Protein AF-A0A519SW32-F1 (afdb_monomer_lite)

Foldseek 3Di:
DDKDFPDFDADPVRHTFKTKIKDADPPLVVFAFVVNVFVVLLVVVVPAALLQKWKWFAASVGDIDTQGHRPPRDSTGDDPCCPVPVPDDPVVVRVVSHGTRMMMMMGGD

Structure (mmCIF, N/CA/C/O backbone):
data_AF-A0A519SW32-F1
#
_entry.id   AF-A0A519SW32-F1
#
loop_
_atom_site.group_PDB
_atom_site.id
_atom_site.type_symbol
_atom_site.label_atom_id
_atom_site.label_alt_id
_atom_site.label_comp_id
_atom_site.label_asym_id
_atom_site.label_entity_id
_atom_site.label_seq_id
_atom_site.pdbx_PDB_ins_code
_atom_site.Cartn_x
_atom_site.Cartn_y
_atom_site.Cartn_z
_atom_site.occupancy
_atom_site.B_iso_or_equiv
_atom_site.auth_seq_id
_atom_site.auth_comp_id
_atom_site.auth_asym_id
_atom_site.auth_atom_id
_atom_site.pdbx_PDB_model_num
ATOM 1 N N . MET A 1 1 ? 10.092 -9.403 1.590 1.00 59.50 1 MET A N 1
ATOM 2 C CA . MET A 1 1 ? 9.939 -8.049 2.171 1.00 59.50 1 MET A CA 1
ATOM 3 C C . MET A 1 1 ? 9.986 -8.173 3.688 1.00 59.50 1 MET A C 1
ATOM 5 O O . MET A 1 1 ? 9.428 -9.136 4.188 1.00 59.50 1 MET A O 1
ATOM 9 N N . ASN A 1 2 ? 10.632 -7.254 4.416 1.00 58.31 2 ASN A N 1
ATOM 10 C CA . ASN A 1 2 ? 10.431 -7.155 5.868 1.00 58.31 2 ASN A CA 1
ATOM 11 C C . ASN A 1 2 ? 9.398 -6.055 6.116 1.00 58.31 2 ASN A C 1
ATOM 13 O O . ASN A 1 2 ? 9.709 -4.880 5.932 1.00 58.31 2 ASN A O 1
ATOM 17 N N . ALA A 1 3 ? 8.172 -6.441 6.468 1.00 60.28 3 ALA A N 1
ATOM 18 C CA . ALA A 1 3 ? 7.144 -5.512 6.921 1.00 60.28 3 ALA A CA 1
ATOM 19 C C . ALA A 1 3 ? 7.232 -5.387 8.443 1.00 60.28 3 ALA A C 1
ATOM 21 O O . ALA A 1 3 ? 7.204 -6.390 9.153 1.00 60.28 3 ALA A O 1
ATOM 22 N N . GLN A 1 4 ? 7.356 -4.164 8.947 1.00 69.81 4 GLN A N 1
ATOM 23 C CA . GLN A 1 4 ? 7.332 -3.879 10.379 1.00 69.81 4 GLN A CA 1
ATOM 24 C C . GLN A 1 4 ? 6.176 -2.932 10.686 1.00 69.81 4 GLN A C 1
ATOM 26 O O . GLN A 1 4 ? 5.896 -2.006 9.925 1.00 69.81 4 GLN A O 1
ATOM 31 N N . THR A 1 5 ? 5.489 -3.165 11.805 1.00 70.81 5 THR A N 1
ATOM 32 C CA . THR A 1 5 ? 4.546 -2.173 12.332 1.00 70.81 5 THR A CA 1
ATOM 33 C C . THR A 1 5 ? 5.374 -1.048 12.933 1.00 70.81 5 THR A C 1
ATOM 35 O O . THR A 1 5 ? 6.159 -1.288 13.844 1.00 70.81 5 THR A O 1
ATOM 38 N N . VAL A 1 6 ? 5.230 0.160 12.397 1.00 69.31 6 VAL A N 1
ATOM 39 C CA . VAL A 1 6 ? 6.065 1.308 12.783 1.00 69.31 6 VAL A CA 1
ATOM 40 C C . VAL A 1 6 ? 5.310 2.253 13.708 1.00 69.31 6 VAL A C 1
ATOM 42 O O . VAL A 1 6 ? 5.921 2.961 14.505 1.00 69.31 6 VAL A O 1
ATOM 45 N N . LYS A 1 7 ? 3.974 2.273 13.634 1.00 75.44 7 LYS A N 1
ATOM 46 C CA . LYS A 1 7 ? 3.168 3.147 14.486 1.00 75.44 7 LYS A CA 1
ATOM 47 C C . LYS A 1 7 ? 1.789 2.571 14.762 1.00 75.44 7 LYS A C 1
ATOM 49 O O . LYS A 1 7 ? 1.101 2.128 13.847 1.00 75.44 7 LYS A O 1
ATOM 54 N N . GLU A 1 8 ? 1.364 2.677 16.013 1.00 81.94 8 GLU A N 1
ATOM 55 C CA . GLU A 1 8 ? -0.008 2.439 16.450 1.00 81.94 8 GLU A CA 1
ATOM 56 C C . GLU A 1 8 ? -0.532 3.715 17.107 1.00 81.94 8 GLU A C 1
ATOM 58 O O . GLU A 1 8 ? 0.146 4.322 17.937 1.00 81.94 8 GLU A O 1
ATOM 63 N N . ILE A 1 9 ? -1.722 4.160 16.713 1.00 76.38 9 ILE A N 1
ATOM 64 C CA . ILE A 1 9 ? -2.367 5.345 17.283 1.00 76.38 9 ILE A CA 1
ATOM 65 C C . ILE A 1 9 ? -3.653 4.886 17.947 1.00 76.38 9 ILE A C 1
ATOM 67 O O . ILE A 1 9 ? -4.507 4.291 17.292 1.00 76.38 9 ILE A O 1
ATOM 71 N N . LYS A 1 10 ? -3.785 5.177 19.242 1.00 79.69 10 LYS A N 1
ATOM 72 C CA . LYS A 1 10 ? -4.953 4.831 20.054 1.00 79.69 10 LYS A CA 1
ATOM 73 C C . LYS A 1 10 ? -5.837 6.053 20.304 1.00 79.69 10 LYS A C 1
ATOM 75 O O . LYS A 1 10 ? -5.362 7.189 20.272 1.00 79.69 10 LYS A O 1
ATOM 80 N N . ASN A 1 11 ? -7.127 5.837 20.534 1.00 74.19 11 ASN A N 1
ATOM 81 C CA . ASN A 1 11 ? -8.045 6.882 20.976 1.00 74.19 11 ASN A CA 1
ATOM 82 C C . ASN A 1 11 ? -7.900 7.149 22.492 1.00 74.19 11 ASN A C 1
ATOM 84 O O . ASN A 1 11 ? -7.153 6.467 23.194 1.00 74.19 11 ASN A O 1
ATOM 88 N N . LYS A 1 12 ? -8.640 8.135 23.019 1.00 71.44 12 LYS A N 1
ATOM 89 C CA . LYS A 1 12 ? -8.612 8.495 24.453 1.00 71.44 12 LYS A CA 1
ATOM 90 C C . LYS A 1 12 ? -9.066 7.363 25.394 1.00 71.44 12 LYS A C 1
ATOM 92 O O . LYS A 1 12 ? -8.832 7.463 26.591 1.00 71.44 12 LYS A O 1
ATOM 97 N N . ARG A 1 13 ? -9.716 6.318 24.867 1.00 72.31 13 ARG A N 1
ATOM 98 C CA . ARG A 1 13 ? -10.173 5.121 25.596 1.00 72.31 13 ARG A CA 1
ATOM 99 C C . ARG A 1 13 ? -9.187 3.948 25.491 1.00 72.31 13 ARG A C 1
ATOM 101 O O . ARG A 1 13 ? -9.442 2.897 26.059 1.00 72.31 13 ARG A O 1
ATOM 108 N N . GLY A 1 14 ? -8.062 4.125 24.793 1.00 69.50 14 GLY A N 1
ATOM 109 C CA . GLY A 1 14 ? -7.040 3.091 24.610 1.00 69.50 14 GLY A CA 1
ATOM 110 C C . GLY A 1 14 ? -7.289 2.140 23.435 1.00 69.50 14 GLY A C 1
ATOM 111 O O . GLY A 1 14 ? -6.486 1.232 23.223 1.00 69.50 14 GLY A O 1
ATOM 112 N N . GLU A 1 15 ? -8.342 2.355 22.643 1.00 75.50 15 GLU A N 1
ATOM 113 C CA . GLU A 1 15 ? -8.667 1.529 21.475 1.00 75.50 15 GLU A CA 1
ATOM 114 C C . GLU A 1 15 ? -7.795 1.934 20.283 1.00 75.50 15 GLU A C 1
ATOM 116 O O . GLU A 1 15 ? -7.556 3.122 20.048 1.00 75.50 15 GLU A O 1
ATOM 121 N N . LEU A 1 16 ? -7.306 0.952 19.528 1.00 72.94 16 LEU A N 1
ATOM 122 C CA . LEU A 1 16 ? -6.515 1.166 18.316 1.00 72.94 16 LEU A CA 1
ATOM 123 C C . LEU A 1 16 ? -7.377 1.860 17.252 1.00 72.94 16 LEU A C 1
ATOM 125 O O . LEU A 1 16 ? -8.410 1.336 16.868 1.00 72.94 16 LEU A O 1
ATOM 129 N N . LYS A 1 17 ? -6.938 3.037 16.797 1.00 77.19 17 LYS A N 1
ATOM 130 C CA . LYS A 1 17 ? -7.609 3.873 15.786 1.00 77.19 17 LYS A CA 1
ATOM 131 C C . LYS A 1 17 ? -6.880 3.856 14.443 1.00 77.19 17 LYS A C 1
ATOM 133 O O . LYS A 1 17 ? -7.484 4.055 13.396 1.00 77.19 17 LYS A O 1
ATOM 138 N N . MET A 1 18 ? -5.555 3.707 14.460 1.00 76.50 18 MET A N 1
ATOM 139 C CA . MET A 1 18 ? -4.765 3.554 13.237 1.00 76.50 18 MET A CA 1
ATOM 140 C C . MET A 1 18 ? -3.549 2.666 13.462 1.00 76.50 18 MET A C 1
ATOM 142 O O . MET A 1 18 ? -2.900 2.746 14.509 1.00 76.50 18 MET A O 1
ATOM 146 N N . LYS A 1 19 ? -3.190 1.901 12.433 1.00 78.56 19 LYS A N 1
ATOM 147 C CA . LYS A 1 19 ? -1.963 1.110 12.357 1.00 78.56 19 LYS A CA 1
ATOM 148 C C . LYS A 1 19 ? -1.183 1.478 11.098 1.00 78.56 19 LYS A C 1
ATOM 150 O O . LYS A 1 19 ? -1.743 1.486 10.008 1.00 78.56 19 LYS A O 1
ATOM 155 N N . VAL A 1 20 ? 0.107 1.773 11.246 1.00 76.81 20 VAL A N 1
ATOM 156 C CA . VAL A 1 20 ? 1.024 2.047 10.132 1.00 76.81 20 VAL A CA 1
ATOM 157 C C . VAL A 1 20 ? 2.027 0.910 10.026 1.00 76.81 20 VAL A C 1
ATOM 159 O O . VAL A 1 20 ? 2.803 0.657 10.953 1.00 76.81 20 VAL A O 1
ATOM 162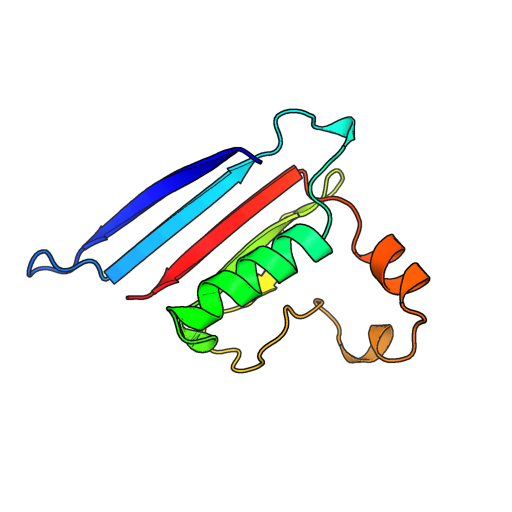 N N . VAL A 1 21 ? 2.022 0.242 8.880 1.00 77.38 21 VAL A N 1
ATOM 163 C CA . VAL A 1 21 ? 2.967 -0.810 8.514 1.00 77.38 21 VAL A CA 1
ATOM 164 C C . VAL A 1 21 ? 3.889 -0.265 7.436 1.00 77.38 21 VAL A C 1
ATOM 166 O O . VAL A 1 21 ? 3.428 0.295 6.444 1.00 77.38 21 VAL A O 1
ATOM 169 N N . GLN A 1 22 ? 5.195 -0.430 7.618 1.00 75.12 22 GLN A N 1
ATOM 170 C CA . GLN A 1 22 ? 6.188 -0.046 6.625 1.00 75.12 22 GLN A CA 1
ATOM 171 C C . GLN A 1 22 ? 6.925 -1.286 6.137 1.00 75.12 22 GLN A C 1
ATOM 173 O O . GLN A 1 22 ? 7.457 -2.068 6.928 1.00 75.12 22 GLN A O 1
ATOM 178 N N . GLY A 1 23 ? 6.950 -1.457 4.820 1.00 72.19 23 GLY A N 1
ATOM 179 C CA . GLY A 1 23 ? 7.752 -2.460 4.140 1.00 72.19 23 GLY A CA 1
ATOM 180 C C . GLY A 1 23 ? 8.923 -1.782 3.447 1.00 72.19 23 GLY A C 1
ATOM 181 O O . GLY A 1 23 ? 8.728 -0.885 2.628 1.00 72.19 23 GLY A O 1
ATOM 182 N N . THR A 1 24 ? 10.146 -2.201 3.755 1.00 64.56 24 THR A N 1
ATOM 183 C CA . THR A 1 24 ? 11.339 -1.777 3.012 1.00 64.56 24 THR A CA 1
ATOM 184 C C . THR A 1 24 ? 12.004 -2.987 2.379 1.00 64.56 24 THR A C 1
ATOM 186 O O . THR A 1 24 ? 12.116 -4.062 2.986 1.00 64.56 24 THR A O 1
ATOM 189 N N . ASN A 1 25 ? 12.438 -2.841 1.126 1.00 65.44 25 ASN A N 1
ATOM 190 C CA . ASN A 1 25 ? 13.262 -3.865 0.512 1.00 65.44 25 ASN A CA 1
ATOM 191 C C . ASN A 1 25 ? 14.724 -3.669 0.930 1.00 65.44 25 ASN A C 1
ATOM 193 O O . ASN A 1 25 ? 15.314 -2.618 0.696 1.00 65.44 25 ASN A O 1
ATOM 197 N N . ARG A 1 26 ? 15.330 -4.703 1.525 1.00 60.12 26 ARG A N 1
ATOM 198 C CA . ARG A 1 26 ? 16.765 -4.700 1.850 1.00 60.12 26 ARG A CA 1
ATOM 199 C C . ARG A 1 26 ? 17.642 -4.752 0.596 1.00 60.12 26 ARG A C 1
ATOM 201 O O . ARG A 1 26 ? 18.770 -4.275 0.634 1.00 60.12 26 ARG A O 1
ATOM 208 N N . ASN A 1 27 ? 17.140 -5.312 -0.508 1.00 63.84 27 ASN A N 1
ATOM 209 C CA . ASN A 1 27 ? 17.845 -5.336 -1.785 1.00 63.84 27 ASN A CA 1
ATOM 210 C C . ASN A 1 27 ? 17.278 -4.268 -2.725 1.00 63.84 27 ASN A C 1
ATOM 212 O O . ASN A 1 27 ? 16.382 -4.530 -3.528 1.00 63.84 27 ASN A O 1
ATOM 216 N N . VAL A 1 28 ? 17.843 -3.065 -2.617 1.00 59.06 28 VAL A N 1
ATOM 217 C CA . VAL A 1 28 ? 17.462 -1.873 -3.392 1.00 59.06 28 VAL A CA 1
ATOM 218 C C . VAL A 1 28 ? 17.396 -2.165 -4.894 1.00 59.06 28 VAL A C 1
ATOM 220 O O . VAL A 1 28 ? 16.469 -1.726 -5.557 1.00 59.06 28 VAL A O 1
ATOM 223 N N . LYS A 1 29 ? 18.308 -2.990 -5.426 1.00 60.72 29 LYS A N 1
ATOM 224 C CA . LYS A 1 29 ? 18.376 -3.303 -6.864 1.00 60.72 29 LYS A CA 1
ATOM 225 C C . LYS A 1 29 ? 17.218 -4.165 -7.376 1.00 60.72 29 LYS A C 1
ATOM 227 O O . LYS A 1 29 ? 16.989 -4.196 -8.578 1.00 60.72 29 LYS A O 1
ATOM 232 N N . LYS A 1 30 ? 16.514 -4.895 -6.500 1.00 66.69 30 LYS A N 1
ATOM 233 C CA . LYS A 1 30 ? 15.380 -5.747 -6.901 1.00 66.69 30 LYS A CA 1
ATOM 234 C C . LYS A 1 30 ? 14.027 -5.052 -6.768 1.00 66.69 30 LYS A C 1
ATOM 236 O O . LYS A 1 30 ? 13.127 -5.423 -7.514 1.00 66.69 30 LYS A O 1
ATOM 241 N N . GLY A 1 31 ? 13.901 -4.073 -5.863 1.00 71.00 31 GLY A N 1
ATOM 242 C CA . GLY A 1 31 ? 12.645 -3.379 -5.554 1.00 71.00 31 GLY A CA 1
ATOM 243 C C . GLY A 1 31 ? 11.485 -4.312 -5.174 1.00 71.00 31 GLY A C 1
ATOM 244 O O . GLY A 1 31 ? 11.664 -5.520 -5.037 1.00 71.00 31 GLY A O 1
ATOM 245 N N . ILE A 1 32 ? 10.324 -3.743 -4.886 1.00 77.94 32 ILE A N 1
ATOM 246 C CA . ILE A 1 32 ? 9.066 -4.447 -4.621 1.00 77.94 32 ILE A CA 1
ATOM 247 C C . ILE A 1 32 ? 8.221 -4.267 -5.874 1.00 77.94 32 ILE A C 1
ATOM 249 O O . ILE A 1 32 ? 8.018 -3.131 -6.298 1.00 77.94 32 ILE A O 1
ATOM 253 N N . ASP A 1 33 ? 7.777 -5.361 -6.476 1.00 79.81 33 ASP A N 1
ATOM 254 C CA . ASP A 1 33 ? 6.930 -5.304 -7.663 1.00 79.81 33 ASP A CA 1
ATOM 255 C C . ASP A 1 33 ? 5.503 -4.898 -7.267 1.00 79.81 33 ASP A C 1
ATOM 257 O O . ASP A 1 33 ? 5.048 -5.204 -6.160 1.00 79.81 33 ASP A O 1
ATOM 261 N N . PHE A 1 34 ? 4.796 -4.193 -8.151 1.00 78.88 34 PHE A N 1
ATOM 262 C CA . PHE A 1 34 ? 3.427 -3.740 -7.882 1.00 78.88 34 PHE A CA 1
ATOM 263 C C . PHE A 1 34 ? 2.482 -4.890 -7.549 1.00 78.88 34 PHE A C 1
ATOM 265 O O . PHE A 1 34 ? 1.711 -4.770 -6.601 1.00 78.88 34 PHE A O 1
ATOM 272 N N . ASP A 1 35 ? 2.603 -6.016 -8.255 1.00 77.38 35 ASP A N 1
ATOM 273 C CA . ASP A 1 35 ? 1.816 -7.224 -7.990 1.00 77.38 35 ASP A CA 1
ATOM 274 C C . ASP A 1 35 ? 1.947 -7.671 -6.531 1.00 77.38 35 ASP A C 1
ATOM 276 O O . ASP A 1 35 ? 0.947 -7.927 -5.877 1.00 77.38 35 ASP A O 1
ATOM 280 N N . THR A 1 36 ? 3.154 -7.626 -5.955 1.00 80.25 36 THR A N 1
ATOM 281 C CA . THR A 1 36 ? 3.359 -7.955 -4.534 1.00 80.25 36 THR A CA 1
ATOM 282 C C . THR A 1 36 ? 2.614 -6.995 -3.600 1.00 80.25 36 THR A C 1
ATOM 284 O O . THR A 1 36 ? 2.140 -7.396 -2.539 1.00 80.25 36 THR A O 1
ATOM 287 N N . ILE A 1 37 ? 2.525 -5.712 -3.959 1.00 82.00 37 ILE A N 1
ATOM 288 C CA . ILE A 1 37 ? 1.779 -4.714 -3.178 1.00 82.00 37 ILE A CA 1
ATOM 289 C C . ILE A 1 37 ? 0.274 -4.940 -3.344 1.00 82.00 37 ILE A C 1
ATOM 291 O O . ILE A 1 37 ? -0.473 -4.783 -2.380 1.00 82.00 37 ILE A O 1
ATOM 295 N N . ASN A 1 38 ? -0.170 -5.314 -4.545 1.00 81.44 38 ASN A N 1
ATOM 296 C CA . ASN A 1 38 ? -1.564 -5.615 -4.824 1.00 81.44 38 ASN A CA 1
ATOM 297 C C . ASN A 1 38 ? -2.025 -6.891 -4.111 1.00 81.44 38 ASN A C 1
ATOM 299 O O . ASN A 1 38 ? -3.085 -6.863 -3.499 1.00 81.44 38 ASN A O 1
ATOM 303 N N . ASP A 1 39 ? -1.223 -7.954 -4.100 1.00 82.19 39 ASP A N 1
ATOM 304 C CA . ASP A 1 39 ? -1.509 -9.182 -3.350 1.00 82.19 39 ASP A CA 1
ATOM 305 C C . ASP A 1 39 ? -1.660 -8.877 -1.855 1.00 82.19 39 ASP A C 1
ATOM 307 O O . ASP A 1 39 ? -2.664 -9.226 -1.238 1.00 82.19 39 ASP A O 1
ATOM 311 N N . LEU A 1 40 ? -0.726 -8.103 -1.290 1.00 82.00 40 LEU A N 1
ATOM 312 C CA . LEU A 1 40 ? -0.820 -7.638 0.095 1.00 82.00 40 LEU A CA 1
ATOM 313 C C . LEU A 1 40 ? -2.073 -6.785 0.339 1.00 82.00 40 LEU A C 1
ATOM 315 O O . LEU A 1 40 ? -2.665 -6.839 1.414 1.00 82.00 40 LEU A O 1
ATOM 319 N N . TYR A 1 41 ? -2.478 -5.971 -0.636 1.00 83.69 41 TYR A N 1
ATOM 320 C CA . TYR A 1 41 ? -3.712 -5.202 -0.544 1.00 83.69 41 TYR A CA 1
ATOM 321 C C . TYR A 1 41 ? -4.946 -6.113 -0.535 1.00 83.69 41 TYR A C 1
ATOM 323 O O . TYR A 1 41 ? -5.808 -5.914 0.317 1.00 83.69 41 TYR A O 1
ATOM 331 N N . GLN A 1 42 ? -5.004 -7.136 -1.394 1.00 84.25 42 GLN A N 1
ATOM 332 C CA . GLN A 1 42 ? -6.088 -8.126 -1.392 1.00 84.25 42 GLN A CA 1
ATOM 333 C C . GLN A 1 42 ? -6.168 -8.875 -0.053 1.00 84.25 42 GLN A C 1
ATOM 335 O O . GLN A 1 42 ? -7.249 -8.986 0.516 1.00 84.25 42 GLN A O 1
ATOM 340 N N . GLU A 1 43 ? -5.033 -9.289 0.518 1.00 84.69 43 GLU A N 1
ATOM 341 C CA . GLU A 1 43 ? -4.992 -9.912 1.852 1.00 84.69 43 GLU A CA 1
ATOM 342 C C . GLU A 1 43 ? -5.532 -8.983 2.956 1.00 84.69 43 GLU A C 1
ATOM 344 O O . GLU A 1 43 ? -6.143 -9.427 3.931 1.00 84.69 43 GLU A O 1
ATOM 349 N N . LEU A 1 44 ? -5.309 -7.670 2.834 1.00 84.12 44 LEU A N 1
ATOM 350 C CA . LEU A 1 44 ? -5.841 -6.688 3.781 1.00 84.12 44 LEU A CA 1
ATOM 351 C C . LEU A 1 44 ? -7.347 -6.471 3.606 1.00 84.12 44 LEU A C 1
ATOM 353 O O . LEU A 1 44 ? -8.019 -6.197 4.602 1.00 84.12 44 LEU A O 1
ATOM 357 N N . LEU A 1 45 ? -7.879 -6.624 2.391 1.00 84.00 45 LEU A N 1
ATOM 358 C CA . LEU A 1 45 ? -9.314 -6.519 2.113 1.00 84.00 45 LEU A CA 1
ATOM 359 C C . LEU A 1 45 ? -10.141 -7.640 2.753 1.00 84.00 45 LEU A C 1
ATOM 361 O O . LEU A 1 45 ? -11.322 -7.442 3.026 1.00 84.00 45 LEU A O 1
ATOM 365 N N . GLU A 1 46 ? -9.530 -8.777 3.091 1.00 86.06 46 GLU A N 1
ATOM 366 C CA . GLU A 1 46 ? -10.200 -9.826 3.873 1.00 86.06 46 GLU A CA 1
ATOM 367 C C . GLU A 1 46 ? -10.535 -9.380 5.308 1.00 86.06 46 GLU A C 1
ATOM 369 O O . GLU A 1 46 ? -11.392 -9.969 5.967 1.00 86.06 46 GLU A O 1
ATOM 374 N N . LYS A 1 47 ? -9.835 -8.358 5.821 1.00 85.06 47 LYS A N 1
ATOM 375 C CA . LYS A 1 47 ? -9.906 -7.925 7.228 1.00 85.06 47 LYS A CA 1
ATOM 376 C C . LYS A 1 47 ? -10.399 -6.496 7.403 1.00 85.06 47 LYS A C 1
ATOM 378 O O . LYS A 1 47 ? -10.930 -6.165 8.461 1.00 85.06 47 LYS A O 1
ATOM 383 N N . TYR A 1 48 ? -10.190 -5.650 6.402 1.00 85.88 48 TYR A N 1
ATOM 384 C CA . TYR A 1 48 ? -10.439 -4.216 6.461 1.00 85.88 48 TYR A CA 1
ATOM 385 C C . TYR A 1 48 ? -11.188 -3.757 5.221 1.00 85.88 48 TYR A C 1
ATOM 387 O O . TYR A 1 48 ? -11.040 -4.325 4.142 1.00 85.88 48 TYR A O 1
ATOM 395 N N . LYS A 1 49 ? -11.969 -2.685 5.351 1.00 84.56 49 LYS A N 1
ATOM 396 C CA . LYS A 1 49 ? -12.665 -2.129 4.195 1.00 84.56 49 LYS A CA 1
ATOM 397 C C . LYS A 1 49 ? -11.687 -1.359 3.300 1.00 84.56 49 LYS A C 1
ATOM 399 O O . LYS A 1 49 ? -10.768 -0.719 3.818 1.00 84.56 49 LYS A O 1
ATOM 404 N N . PRO A 1 50 ? -11.912 -1.320 1.973 1.00 82.38 50 PRO A N 1
ATOM 405 C CA . PRO A 1 50 ? -11.088 -0.542 1.046 1.00 82.38 50 PRO A CA 1
ATOM 406 C C . PRO A 1 50 ? -10.897 0.924 1.463 1.00 82.38 50 PRO A C 1
ATOM 408 O O . PRO A 1 50 ? -9.818 1.484 1.281 1.00 82.38 50 PRO A O 1
ATOM 411 N N . GLU A 1 51 ? -11.939 1.529 2.034 1.00 83.44 51 GLU A N 1
ATOM 412 C CA . GLU A 1 51 ? -11.990 2.927 2.472 1.00 83.44 51 GLU A CA 1
ATOM 413 C C . GLU A 1 51 ? -11.111 3.243 3.692 1.00 83.44 51 GLU A C 1
ATOM 415 O O . GLU A 1 51 ? -10.709 4.397 3.871 1.00 83.44 51 GLU A O 1
ATOM 420 N N . ASP A 1 52 ? -10.762 2.223 4.479 1.00 84.75 52 ASP A N 1
ATOM 421 C CA . ASP A 1 52 ? -9.928 2.333 5.677 1.00 84.75 52 ASP A CA 1
ATOM 422 C C . ASP A 1 52 ? -8.430 2.196 5.374 1.00 84.75 52 ASP A C 1
ATOM 424 O O . ASP A 1 52 ? -7.585 2.401 6.250 1.00 84.75 52 ASP A O 1
ATOM 428 N N . LEU A 1 53 ? -8.085 1.859 4.130 1.00 85.06 53 LEU A N 1
ATOM 429 C CA . LEU A 1 53 ? -6.724 1.571 3.706 1.00 85.06 53 LEU A CA 1
ATOM 430 C C . LEU A 1 53 ? -6.139 2.737 2.907 1.00 85.06 53 LEU A C 1
ATOM 432 O O . LEU A 1 53 ? -6.733 3.260 1.968 1.00 85.06 53 LEU A O 1
ATOM 436 N N . THR A 1 54 ? -4.925 3.139 3.266 1.00 86.31 54 THR A N 1
ATOM 437 C CA . THR A 1 54 ? -4.103 4.076 2.492 1.00 86.31 54 THR A CA 1
ATOM 438 C C . THR A 1 54 ? -2.750 3.441 2.228 1.00 86.31 54 THR A C 1
ATOM 440 O O . THR A 1 54 ? -2.091 2.990 3.163 1.00 86.31 54 THR A O 1
ATOM 443 N N . ILE A 1 55 ? -2.319 3.423 0.969 1.00 87.12 55 ILE A N 1
ATOM 444 C CA . ILE A 1 55 ? -1.040 2.848 0.550 1.00 87.12 55 ILE A CA 1
ATOM 445 C C . ILE A 1 55 ? -0.246 3.906 -0.198 1.00 87.12 55 ILE A C 1
ATOM 447 O O . ILE A 1 55 ? -0.678 4.419 -1.230 1.00 87.12 55 ILE A O 1
ATOM 451 N N . ILE A 1 56 ? 0.937 4.202 0.327 1.00 85.31 56 ILE A N 1
ATOM 452 C CA . ILE A 1 56 ? 1.913 5.111 -0.264 1.00 85.31 56 ILE A CA 1
ATOM 453 C C . ILE A 1 56 ? 3.158 4.293 -0.586 1.00 85.31 56 ILE A C 1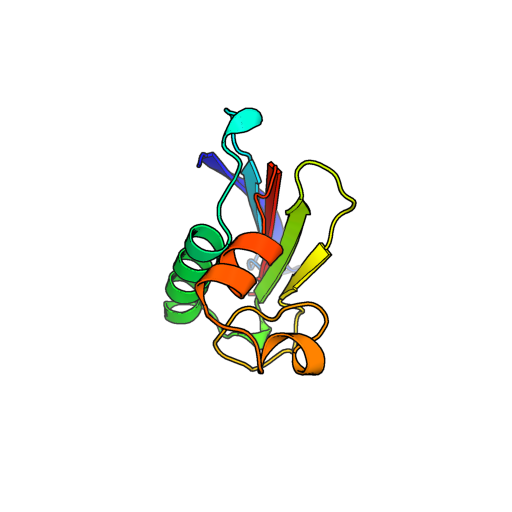
ATOM 455 O O . ILE A 1 56 ? 3.641 3.540 0.257 1.00 85.31 56 ILE A O 1
ATOM 459 N N . ALA A 1 57 ? 3.696 4.440 -1.789 1.00 84.12 57 ALA A N 1
ATOM 460 C CA . ALA A 1 57 ? 4.899 3.748 -2.226 1.00 84.12 57 ALA A CA 1
ATOM 461 C C . ALA A 1 57 ? 5.957 4.744 -2.697 1.00 84.12 57 ALA A C 1
ATOM 463 O O . ALA A 1 57 ? 5.635 5.813 -3.210 1.00 84.12 57 ALA A O 1
ATOM 464 N N . LYS A 1 58 ? 7.234 4.399 -2.531 1.00 82.31 58 LYS A N 1
ATOM 465 C CA . LYS A 1 58 ? 8.357 5.154 -3.090 1.00 82.31 58 LYS A CA 1
ATOM 466 C C . LYS A 1 58 ? 8.966 4.358 -4.243 1.00 82.31 58 LYS A C 1
ATOM 468 O O . LYS A 1 58 ? 9.547 3.306 -3.972 1.00 82.31 58 LYS A O 1
ATOM 473 N N . PRO A 1 59 ? 8.854 4.811 -5.500 1.00 80.75 59 PRO A N 1
ATOM 474 C CA . PRO A 1 59 ? 9.591 4.232 -6.621 1.00 80.75 59 PRO A CA 1
ATOM 475 C C . PRO A 1 59 ? 11.102 4.320 -6.377 1.00 80.75 59 PRO A C 1
ATOM 477 O O . PRO A 1 59 ? 11.554 5.188 -5.628 1.00 80.75 59 PRO A O 1
ATOM 480 N N . LEU A 1 60 ? 11.889 3.444 -7.004 1.00 73.31 60 LEU A N 1
ATOM 481 C CA . LEU A 1 60 ? 13.353 3.465 -6.858 1.00 73.31 60 LEU A CA 1
ATOM 482 C C . LEU A 1 60 ? 13.979 4.818 -7.239 1.00 73.31 60 LEU A C 1
ATOM 484 O O . LEU A 1 60 ? 14.857 5.295 -6.523 1.00 73.31 60 LEU A O 1
ATOM 488 N N . ASP A 1 61 ? 13.449 5.463 -8.278 1.00 71.12 61 ASP A N 1
ATOM 489 C CA . ASP A 1 61 ? 14.015 6.686 -8.862 1.00 71.12 61 ASP A CA 1
ATOM 490 C C . ASP A 1 61 ? 13.127 7.926 -8.644 1.00 71.12 61 ASP A C 1
ATOM 492 O O . ASP A 1 61 ? 13.236 8.917 -9.364 1.00 71.12 61 ASP A O 1
ATOM 496 N N . GLY A 1 62 ? 12.197 7.876 -7.682 1.00 69.88 62 GLY A N 1
ATOM 497 C CA . GLY A 1 62 ? 11.102 8.844 -7.610 1.00 69.88 62 GLY A CA 1
ATO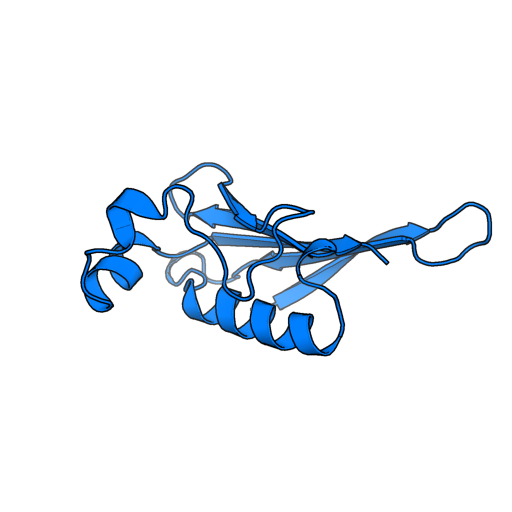M 498 C C . GLY A 1 62 ? 10.715 9.335 -6.219 1.00 69.88 62 GLY A C 1
ATOM 499 O O . GLY A 1 62 ? 11.186 8.875 -5.173 1.00 69.88 62 GLY A O 1
ATOM 500 N N . ASN A 1 63 ? 9.792 10.294 -6.235 1.00 74.25 63 ASN A N 1
ATOM 501 C CA . ASN A 1 63 ? 9.089 10.770 -5.052 1.00 74.25 63 ASN A CA 1
ATOM 502 C C . ASN A 1 63 ? 7.981 9.793 -4.647 1.00 74.25 63 ASN A C 1
ATOM 504 O O . ASN A 1 63 ? 7.544 8.962 -5.440 1.00 74.25 63 ASN A O 1
ATOM 508 N N . PHE A 1 64 ? 7.522 9.898 -3.400 1.00 79.06 64 PHE A N 1
ATOM 509 C CA . PHE A 1 64 ? 6.404 9.095 -2.914 1.00 79.06 64 PHE A CA 1
ATOM 510 C C . PHE A 1 64 ? 5.151 9.307 -3.773 1.00 79.06 64 PHE A C 1
ATOM 512 O O . PHE A 1 64 ? 4.789 10.440 -4.085 1.00 79.06 64 PHE A O 1
ATOM 519 N N . ILE A 1 65 ? 4.475 8.208 -4.099 1.00 79.06 65 ILE A N 1
ATOM 520 C CA . ILE A 1 65 ? 3.201 8.182 -4.812 1.00 79.06 65 ILE A CA 1
ATOM 521 C C . ILE A 1 65 ? 2.145 7.479 -3.963 1.00 79.06 65 ILE A C 1
ATOM 523 O O . ILE A 1 65 ? 2.451 6.561 -3.202 1.00 79.06 65 ILE A O 1
ATOM 527 N N . THR A 1 66 ? 0.891 7.899 -4.097 1.00 81.12 66 THR A N 1
ATOM 528 C CA . THR A 1 66 ? -0.239 7.241 -3.429 1.00 81.12 66 THR A CA 1
ATOM 529 C C . THR A 1 66 ? -0.838 6.206 -4.376 1.00 81.12 66 THR A C 1
ATOM 531 O O . THR A 1 66 ? -1.314 6.568 -5.446 1.00 81.12 66 THR A O 1
ATOM 534 N N . LEU A 1 67 ? -0.810 4.932 -3.981 1.00 80.75 67 LEU A N 1
ATOM 535 C CA . LEU A 1 67 ? -1.427 3.811 -4.708 1.00 80.75 67 LEU A CA 1
ATOM 536 C C . LEU A 1 67 ? -2.878 3.562 -4.259 1.00 80.75 67 LEU A C 1
ATOM 538 O O . LEU A 1 67 ? -3.697 3.010 -4.992 1.00 80.75 67 LEU A O 1
ATOM 542 N N . LYS A 1 68 ? -3.202 3.968 -3.026 1.00 83.12 68 LYS A N 1
ATOM 543 C CA . LYS A 1 68 ? -4.544 3.891 -2.442 1.00 83.12 68 LYS A CA 1
ATOM 544 C C . LYS A 1 68 ? -4.745 5.048 -1.474 1.00 83.12 68 LYS A C 1
ATOM 546 O O . LYS A 1 68 ? -3.923 5.232 -0.580 1.00 83.12 68 LYS A O 1
ATOM 551 N N . SER A 1 69 ? -5.835 5.792 -1.621 1.00 78.44 69 SER A N 1
ATOM 552 C CA . SER A 1 69 ? -6.249 6.831 -0.676 1.00 78.44 69 SER A CA 1
ATOM 553 C C . SER A 1 69 ? -7.419 6.360 0.187 1.00 78.44 69 SER A C 1
ATOM 555 O O . SER A 1 69 ? -8.292 5.633 -0.296 1.00 78.44 69 SER A O 1
ATOM 557 N N . ALA A 1 70 ? -7.481 6.848 1.428 1.00 68.19 70 ALA A N 1
ATOM 558 C CA . ALA A 1 70 ? -8.659 6.696 2.276 1.00 68.19 70 ALA A CA 1
ATOM 559 C C . ALA A 1 70 ? -9.914 7.210 1.549 1.00 68.19 70 ALA A C 1
ATOM 561 O O . ALA A 1 70 ? -9.884 8.267 0.915 1.00 68.19 70 ALA A O 1
ATOM 562 N N . GLY A 1 71 ? -11.004 6.447 1.617 1.00 63.81 71 GLY A N 1
ATOM 563 C CA . GLY A 1 71 ? -12.267 6.760 0.936 1.00 63.81 71 GLY A CA 1
ATOM 564 C C . GLY A 1 71 ? -12.359 6.339 -0.536 1.00 63.81 71 GLY A C 1
ATOM 565 O O . GLY A 1 71 ? -13.426 6.474 -1.131 1.00 63.81 71 GLY A O 1
ATOM 566 N N . TYR A 1 72 ? -11.299 5.791 -1.143 1.00 71.81 72 TYR A N 1
ATOM 567 C CA . TYR A 1 72 ? -11.459 5.118 -2.432 1.00 71.81 72 TYR A CA 1
ATOM 568 C C . TYR A 1 72 ? -12.050 3.717 -2.207 1.00 71.81 72 TYR A C 1
ATOM 570 O O . TYR A 1 72 ? -11.411 2.858 -1.605 1.00 71.81 72 TYR A O 1
ATOM 578 N N . ALA A 1 73 ? -13.262 3.474 -2.705 1.00 71.94 73 ALA A N 1
ATOM 579 C CA . ALA A 1 73 ? -13.999 2.233 -2.453 1.00 71.94 73 ALA A CA 1
ATOM 580 C C . ALA A 1 73 ? -13.620 1.052 -3.365 1.00 71.94 73 ALA A C 1
ATOM 582 O O . ALA A 1 73 ? -14.078 -0.050 -3.112 1.00 71.94 73 ALA A O 1
ATOM 583 N N . GLY A 1 74 ? -12.821 1.255 -4.420 1.00 72.19 74 GLY A N 1
ATOM 584 C CA . GLY A 1 74 ? -12.546 0.171 -5.369 1.00 72.19 74 GLY A CA 1
ATOM 585 C C . GLY A 1 74 ? -11.607 -0.901 -4.823 1.00 72.19 74 GLY A C 1
ATOM 586 O O . GLY A 1 74 ? -10.706 -0.611 -4.034 1.00 72.19 74 GLY A O 1
ATOM 587 N N . ASP A 1 75 ? -11.813 -2.125 -5.292 1.00 65.50 75 ASP A N 1
ATOM 588 C CA . ASP A 1 75 ? -11.197 -3.334 -4.734 1.00 65.50 75 ASP A CA 1
ATOM 589 C C . ASP A 1 75 ? -9.785 -3.600 -5.267 1.00 65.50 75 ASP A C 1
ATOM 591 O O . ASP A 1 75 ? -9.096 -4.502 -4.805 1.00 65.50 75 ASP A O 1
ATOM 595 N N . THR A 1 76 ? -9.313 -2.800 -6.220 1.00 67.69 76 THR A N 1
ATOM 596 C CA . THR A 1 76 ? -7.962 -2.890 -6.786 1.00 67.69 76 THR A CA 1
ATOM 597 C C . THR A 1 76 ? -7.157 -1.636 -6.470 1.00 67.69 76 THR A C 1
ATOM 599 O O . THR A 1 76 ? -7.713 -0.539 -6.367 1.00 67.69 76 THR A O 1
ATOM 602 N N . LEU A 1 77 ? -5.832 -1.766 -6.339 1.00 74.12 77 LEU A N 1
ATOM 603 C CA . LEU A 1 77 ? -4.964 -0.590 -6.247 1.00 74.12 77 LEU A CA 1
ATOM 604 C C . LEU A 1 77 ? -5.075 0.243 -7.523 1.00 74.12 77 LEU A C 1
ATOM 606 O O . LEU A 1 77 ? -5.042 -0.292 -8.632 1.00 74.12 77 LEU A O 1
ATOM 610 N N . LYS A 1 78 ? -5.203 1.562 -7.362 1.00 63.34 78 LYS A N 1
ATOM 611 C CA . LYS A 1 78 ? -5.275 2.481 -8.494 1.00 63.34 78 LYS A CA 1
ATOM 612 C C . LYS A 1 78 ? -3.892 2.977 -8.873 1.00 63.34 78 LYS A C 1
ATOM 614 O O . LYS A 1 78 ? -3.061 3.296 -8.026 1.00 63.34 78 LYS A O 1
ATOM 619 N N . TYR A 1 79 ? -3.701 3.142 -10.175 1.00 56.69 79 TYR A N 1
ATOM 620 C CA . TYR A 1 79 ? -2.736 4.105 -10.681 1.00 56.69 79 TYR A CA 1
ATOM 621 C C . TYR A 1 79 ? -3.197 5.534 -10.410 1.00 56.69 79 TYR A C 1
ATOM 623 O O . TYR A 1 79 ? -4.392 5.805 -10.319 1.00 56.69 79 TYR A O 1
ATOM 631 N N . ALA A 1 80 ? -2.251 6.468 -10.429 1.00 46.91 80 ALA A N 1
ATOM 632 C CA . ALA A 1 80 ? -2.546 7.896 -10.444 1.00 46.91 80 ALA A CA 1
ATOM 633 C C . ALA A 1 80 ? -3.331 8.377 -11.694 1.00 46.91 80 ALA A C 1
ATOM 635 O O . ALA A 1 80 ? -3.691 9.546 -11.736 1.00 46.91 80 ALA A O 1
ATOM 636 N N . ASP A 1 81 ? -3.625 7.525 -12.692 1.00 45.34 81 ASP A N 1
ATOM 637 C CA . ASP A 1 81 ? -4.340 7.928 -13.917 1.00 45.34 81 ASP A CA 1
ATOM 638 C C . ASP A 1 81 ? -5.031 6.744 -14.642 1.00 45.34 81 ASP A C 1
ATOM 640 O O . ASP A 1 81 ? -4.571 6.250 -15.668 1.00 45.34 81 ASP A O 1
ATOM 644 N N . GLU A 1 82 ? -6.137 6.223 -14.102 1.00 46.09 82 GLU A N 1
ATOM 645 C CA . GLU A 1 82 ? -6.876 5.080 -14.689 1.00 46.09 82 GLU A CA 1
ATOM 646 C C . GLU A 1 82 ? -7.265 5.252 -16.173 1.00 46.09 82 GLU A C 1
ATOM 648 O O . GLU A 1 82 ? -7.350 4.258 -16.904 1.00 46.09 82 GLU A O 1
ATOM 653 N N . SER A 1 83 ? -7.471 6.487 -16.641 1.00 52.53 83 SER A N 1
ATOM 654 C CA . SER A 1 83 ? -7.851 6.778 -18.029 1.00 52.53 83 SER A CA 1
ATOM 655 C C . SER A 1 83 ? -6.779 6.352 -19.024 1.00 52.53 83 SER A C 1
ATOM 657 O O . SER A 1 83 ? -7.085 5.679 -20.006 1.00 52.53 83 SER A O 1
ATOM 659 N N . TYR A 1 84 ? -5.520 6.696 -18.759 1.00 50.62 84 TYR A N 1
ATOM 660 C CA . TYR A 1 84 ? -4.421 6.420 -19.679 1.00 50.62 84 TYR A CA 1
ATOM 661 C C . TYR A 1 84 ? -4.073 4.924 -19.725 1.00 50.62 84 TYR A C 1
ATOM 663 O O . TYR A 1 84 ? -3.866 4.350 -20.796 1.00 50.62 84 TYR A O 1
ATOM 671 N N . TYR A 1 85 ? -4.069 4.260 -18.566 1.00 53.53 85 TYR A N 1
ATOM 672 C CA . TYR A 1 85 ? -3.582 2.883 -18.465 1.00 53.53 85 TYR A CA 1
A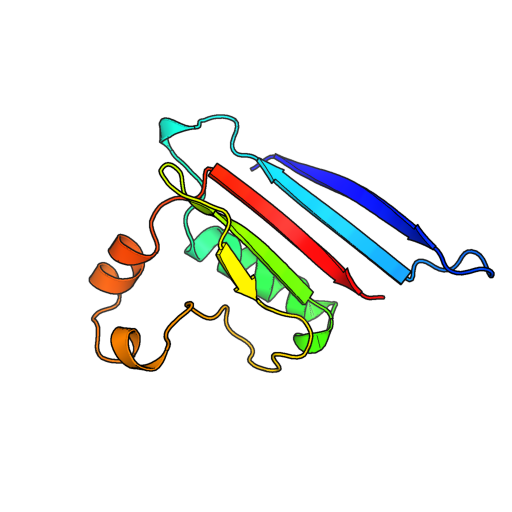TOM 673 C C . TYR A 1 85 ? -4.626 1.829 -18.816 1.00 53.53 85 TYR A C 1
ATOM 675 O O . TYR A 1 85 ? -4.233 0.739 -19.213 1.00 53.53 85 TYR A O 1
ATOM 683 N N . SER A 1 86 ? -5.931 2.097 -18.704 1.00 56.91 86 SER A N 1
ATOM 684 C CA . SER A 1 86 ? -6.979 1.095 -18.981 1.00 56.91 86 SER A CA 1
ATOM 685 C C . SER A 1 86 ? -6.809 0.408 -20.348 1.00 56.91 86 SER A C 1
ATOM 687 O O . SER A 1 86 ? -6.914 -0.819 -20.425 1.00 56.91 86 SER A O 1
ATOM 689 N N . SER A 1 87 ? -6.404 1.169 -21.370 1.00 63.31 87 SER A N 1
ATOM 690 C CA . SER A 1 87 ? -6.163 0.715 -22.749 1.00 63.31 87 SER A CA 1
ATOM 691 C C . SER A 1 87 ? -4.880 -0.104 -22.977 1.00 63.31 87 SER A C 1
ATOM 693 O O . SER A 1 87 ? -4.726 -0.712 -24.036 1.00 63.31 87 SER A O 1
ATOM 695 N N . LEU A 1 88 ? -3.952 -0.148 -22.012 1.00 59.66 88 LEU A N 1
ATOM 696 C CA . LEU A 1 88 ? -2.636 -0.760 -22.215 1.00 59.66 88 LEU A CA 1
ATOM 697 C C . LEU A 1 88 ? -2.621 -2.280 -21.933 1.00 59.66 88 LEU A C 1
ATOM 699 O O . LEU A 1 88 ? -3.294 -2.751 -21.006 1.00 59.66 88 LEU A O 1
ATOM 703 N N . PRO A 1 89 ? -1.812 -3.067 -22.671 1.00 62.81 89 PRO A N 1
ATOM 704 C CA . PRO A 1 89 ? -1.546 -4.472 -22.359 1.00 62.81 89 PRO A CA 1
ATOM 705 C C . PRO A 1 89 ? -0.929 -4.656 -20.966 1.00 62.81 89 PRO A C 1
ATOM 707 O O . PRO A 1 89 ? -0.149 -3.816 -20.515 1.00 62.81 89 PRO A O 1
ATOM 710 N N . LYS A 1 90 ? -1.219 -5.790 -20.308 1.00 62.31 90 LYS A N 1
ATOM 711 C CA . LYS A 1 90 ? -0.733 -6.105 -18.950 1.00 62.31 90 LYS A CA 1
ATOM 712 C C . LYS A 1 90 ? 0.789 -5.946 -18.809 1.00 62.31 90 LYS A C 1
ATOM 714 O O . LYS A 1 90 ? 1.231 -5.199 -17.957 1.00 62.31 90 LYS A O 1
ATOM 719 N N . GLN A 1 91 ? 1.583 -6.513 -19.718 1.00 59.50 91 GLN A N 1
ATOM 720 C CA . GLN A 1 91 ? 3.052 -6.394 -19.677 1.00 59.50 91 GLN A CA 1
ATOM 721 C C . GLN A 1 91 ? 3.564 -4.945 -19.718 1.00 59.50 91 GLN A C 1
ATOM 723 O O . GLN A 1 91 ? 4.582 -4.630 -19.106 1.00 59.50 91 GLN A O 1
ATOM 728 N N . ILE A 1 92 ? 2.864 -4.055 -20.428 1.00 58.44 92 ILE A N 1
ATOM 729 C CA . ILE A 1 92 ? 3.217 -2.633 -20.484 1.00 58.44 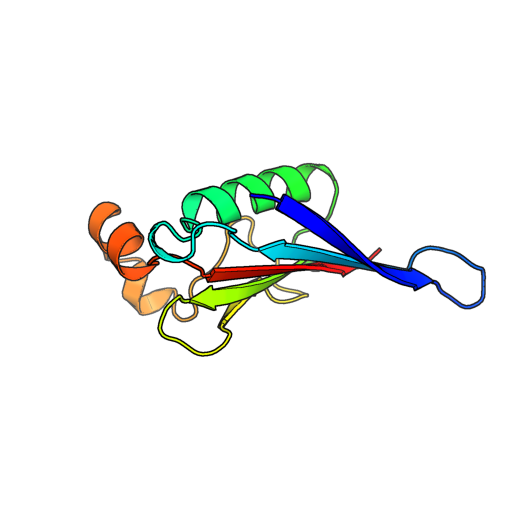92 ILE A CA 1
ATOM 730 C C . ILE A 1 92 ? 2.828 -1.948 -19.172 1.00 58.44 92 ILE A C 1
ATOM 732 O O . ILE A 1 92 ? 3.609 -1.157 -18.653 1.00 58.44 92 ILE A O 1
ATOM 736 N N . LYS A 1 93 ? 1.669 -2.291 -18.595 1.00 59.69 93 LYS A N 1
ATOM 737 C CA . LYS A 1 93 ? 1.266 -1.828 -17.257 1.00 59.69 93 LYS A CA 1
ATOM 738 C C . LYS A 1 93 ? 2.293 -2.245 -16.207 1.00 59.69 93 LYS A C 1
ATOM 740 O O . LYS A 1 93 ? 2.794 -1.380 -15.504 1.00 59.69 93 LYS A O 1
ATOM 745 N N . ASP A 1 94 ? 2.680 -3.516 -16.181 1.00 57.94 94 ASP A N 1
ATOM 746 C CA . ASP A 1 94 ? 3.648 -4.063 -15.225 1.00 57.94 94 ASP A CA 1
ATOM 747 C C . ASP A 1 94 ? 5.012 -3.353 -15.351 1.00 57.94 94 ASP A C 1
ATOM 749 O O . ASP A 1 94 ? 5.639 -2.989 -14.355 1.00 57.94 94 ASP A O 1
ATOM 753 N N . SER A 1 95 ? 5.448 -3.062 -16.584 1.00 57.34 95 SER A N 1
ATOM 754 C CA . SER A 1 95 ? 6.676 -2.297 -16.841 1.00 57.34 95 SER A CA 1
ATOM 755 C C . SER A 1 95 ? 6.578 -0.830 -16.416 1.00 57.34 95 SER A C 1
ATOM 757 O O . SER A 1 95 ? 7.587 -0.248 -16.020 1.00 57.34 95 SER A O 1
ATOM 759 N N . LEU A 1 96 ? 5.400 -0.213 -16.528 1.00 58.19 96 LEU A N 1
ATOM 760 C CA . LEU A 1 96 ? 5.164 1.174 -16.122 1.00 58.19 96 LEU A CA 1
ATOM 761 C C . LEU A 1 96 ? 4.960 1.291 -14.607 1.00 58.19 96 LEU A C 1
ATOM 763 O O . LEU A 1 96 ? 5.168 2.369 -14.046 1.00 58.19 96 LEU A O 1
ATOM 767 N N . GLN A 1 97 ? 4.517 0.218 -13.942 1.00 66.56 97 GLN A N 1
ATOM 768 C CA . GLN A 1 97 ? 4.284 0.199 -12.492 1.00 66.56 97 GLN A CA 1
ATOM 769 C C . GLN A 1 97 ? 5.605 0.164 -11.739 1.00 66.56 97 GLN A C 1
ATOM 771 O O . GLN A 1 97 ? 5.710 0.686 -10.629 1.00 66.56 97 GLN A O 1
ATOM 776 N N . GLY A 1 98 ? 6.643 -0.334 -12.407 1.00 66.38 98 GLY A N 1
ATOM 777 C CA . GLY A 1 98 ? 8.007 -0.256 -11.940 1.00 66.38 98 GLY A CA 1
ATOM 778 C C . GLY A 1 98 ? 8.212 -1.014 -10.635 1.00 66.38 98 GLY A C 1
ATOM 779 O O . GLY A 1 98 ? 7.426 -1.860 -10.210 1.00 66.38 98 GLY A O 1
ATOM 780 N N . LYS A 1 99 ? 9.340 -0.710 -10.007 1.00 74.94 99 LYS A N 1
ATOM 781 C CA . LYS A 1 99 ? 9.802 -1.336 -8.775 1.00 74.94 99 LYS A CA 1
ATOM 782 C C . LYS A 1 99 ? 9.851 -0.287 -7.673 1.00 74.94 99 LYS A C 1
ATOM 784 O O . LYS A 1 99 ? 10.406 0.799 -7.853 1.00 74.94 99 LYS A O 1
ATOM 789 N N . TYR A 1 100 ? 9.303 -0.627 -6.513 1.00 77.94 100 TYR A N 1
ATOM 790 C CA . TYR A 1 100 ? 9.240 0.268 -5.363 1.00 77.94 100 TYR A CA 1
ATOM 791 C C . TYR A 1 100 ? 10.351 -0.036 -4.363 1.00 77.94 100 TYR A C 1
ATOM 793 O O . TYR A 1 100 ? 10.614 -1.182 -4.007 1.00 77.94 100 TYR A O 1
ATOM 801 N N . TYR A 1 101 ? 11.015 1.004 -3.878 1.00 77.06 101 TYR A N 1
ATOM 802 C CA . TYR A 1 101 ? 11.988 0.908 -2.800 1.00 77.06 101 TYR A CA 1
ATOM 803 C C . TYR A 1 101 ? 11.319 0.573 -1.459 1.00 77.06 101 TYR A C 1
ATOM 805 O O . TYR A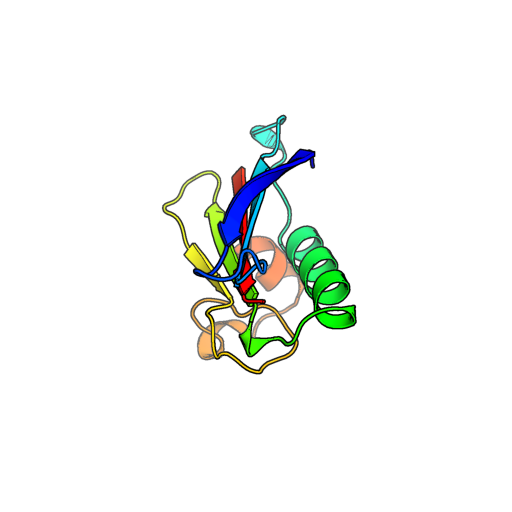 1 101 ? 11.790 -0.277 -0.694 1.00 77.06 101 TYR A O 1
ATOM 813 N N . SER A 1 102 ? 10.214 1.259 -1.172 1.00 81.62 102 SER A N 1
ATOM 814 C CA . SER A 1 102 ? 9.484 1.132 0.082 1.00 81.62 102 SER A CA 1
ATOM 815 C C . SER A 1 102 ? 7.991 1.346 -0.106 1.00 81.62 102 SER A C 1
ATOM 817 O O . SER A 1 102 ? 7.554 2.020 -1.040 1.00 81.62 102 SER A O 1
ATOM 819 N N . ILE A 1 103 ? 7.222 0.783 0.820 1.00 85.44 103 ILE A N 1
ATOM 820 C CA . ILE A 1 103 ? 5.781 0.971 0.930 1.00 85.44 103 ILE A CA 1
ATOM 821 C C . ILE A 1 103 ? 5.413 1.325 2.368 1.00 85.44 103 ILE A C 1
ATOM 823 O O . ILE A 1 103 ? 6.032 0.849 3.323 1.00 85.44 103 ILE A O 1
ATOM 827 N N . GLN A 1 104 ? 4.385 2.146 2.516 1.00 86.00 104 GLN A N 1
ATOM 828 C CA . GLN A 1 104 ? 3.748 2.473 3.777 1.00 86.00 104 GLN A CA 1
ATOM 829 C C . GLN A 1 104 ? 2.250 2.240 3.630 1.00 86.00 104 GLN A C 1
ATOM 831 O O . GLN A 1 104 ? 1.593 2.856 2.793 1.00 86.00 104 GLN A O 1
ATOM 836 N N . ILE A 1 105 ? 1.719 1.371 4.479 1.00 85.44 105 ILE A N 1
ATOM 837 C CA . ILE A 1 105 ? 0.302 1.044 4.550 1.00 85.44 105 ILE A CA 1
ATOM 838 C C . ILE A 1 105 ? -0.232 1.601 5.857 1.00 85.44 105 ILE A C 1
ATOM 840 O O . ILE A 1 105 ? 0.295 1.312 6.929 1.00 85.44 105 ILE A O 1
ATOM 844 N N . THR A 1 106 ? -1.274 2.411 5.765 1.00 85.75 106 THR A N 1
ATOM 845 C CA . THR A 1 106 ? -2.012 2.924 6.915 1.00 85.75 106 THR A CA 1
ATOM 846 C C . THR A 1 106 ? -3.396 2.303 6.907 1.00 85.75 106 THR A C 1
ATOM 848 O O . THR A 1 106 ? -4.112 2.413 5.916 1.00 85.75 106 THR A O 1
ATOM 851 N N . VAL A 1 107 ? -3.748 1.656 8.013 1.00 84.50 107 VAL A N 1
ATOM 852 C CA . VAL A 1 107 ? -5.062 1.063 8.259 1.00 84.50 107 VAL A CA 1
ATOM 853 C C . VAL A 1 107 ? -5.755 1.901 9.319 1.00 84.50 107 VAL A C 1
ATOM 855 O O . VAL A 1 107 ? -5.208 2.082 10.411 1.00 84.50 107 VAL A O 1
ATOM 858 N N . LYS A 1 108 ? -6.933 2.425 9.003 1.00 83.62 108 LYS A N 1
ATOM 859 C CA . LYS A 1 108 ? -7.835 3.053 9.965 1.00 83.62 108 LYS A CA 1
ATOM 860 C C . LYS A 1 108 ? -8.702 1.963 10.606 1.00 83.62 108 LYS A C 1
ATOM 862 O O . LYS A 1 108 ? -9.151 1.058 9.916 1.00 83.62 108 LYS A O 1
ATOM 867 N N . LEU A 1 109 ? -8.850 2.019 11.925 1.00 78.19 109 LEU A N 1
ATOM 868 C CA . LEU A 1 109 ? -9.559 1.041 12.753 1.00 78.19 109 LEU A CA 1
ATOM 869 C C . LEU A 1 109 ? -10.695 1.725 13.517 1.00 78.19 109 LEU A C 1
ATOM 871 O O . LEU A 1 109 ? -10.523 2.922 13.872 1.00 78.19 109 LEU A O 1
#

Sequence (109 aa):
MNAQTVKEIKNKRGELKMKVVQGTNRNVKKGIDFDTINDLYQELLEKYKPEDLTIIAKPLDGNFITLKSAGYAGDTLKYADESYYSSLPKQIKDSLQGKYYSIQITVKL

Secondary structure (DSSP, 8-state):
-EEEEEEEEE-TTS-EEEEEEEEE-S-TTT-EEHHHHHHHHHHHHTTS-GGGEEEEEEETTS--EEEE-TT---SSPPPS-HHHHHTS-HHHHHHHH-EEEEEEEEEE-

pLDDT: mean 72.83, std 10.55, range [45.34, 87.12]

Radius of gyration: 14.56 Å; chains: 1; bounding box: 32×21×48 Å